Protein AF-A0A498GNU6-F1 (afdb_monomer)

Mean predicted aligned error: 4.99 Å

Secondary structure (DSSP, 8-state):
-HHHHHHHHHHHHHHHHHHHS--SSP-HHHHHHHHHHHHHHHHHHHHHHHHHHHHH------HHHHHHHHHHHHHHHHHT-----TT--HHHHHHHHHHHHHHHHHHHHHHHHH-

Radius of gyration: 15.02 Å; Cα contacts (8 Å, |Δi|>4): 106; chains: 1; bounding box: 44×22×39 Å

pLDDT: mean 88.16, std 10.38, range [55.53, 97.5]

Structure (mmCIF, N/CA/C/O backbone):
data_AF-A0A498GNU6-F1
#
_entry.id   AF-A0A498GNU6-F1
#
loop_
_atom_site.group_PDB
_atom_site.id
_atom_site.type_symbol
_atom_site.label_atom_id
_atom_site.label_alt_id
_atom_site.label_comp_id
_atom_site.label_asym_id
_atom_site.label_entity_id
_atom_site.label_s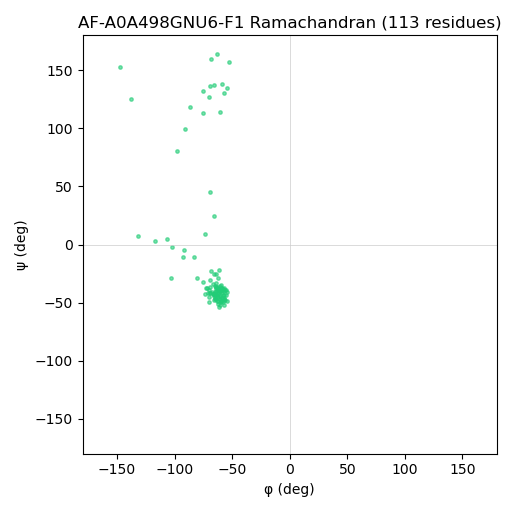eq_id
_atom_site.pdbx_PDB_ins_code
_atom_site.Cartn_x
_atom_site.Cartn_y
_atom_site.Cartn_z
_atom_site.occupancy
_atom_site.B_iso_or_equiv
_atom_site.auth_seq_id
_atom_site.auth_comp_id
_atom_site.auth_asym_id
_atom_site.auth_atom_id
_atom_site.pdbx_PDB_model_num
ATOM 1 N N . MET A 1 1 ? -9.316 13.330 18.765 1.00 61.66 1 MET A N 1
ATOM 2 C CA . MET A 1 1 ? -9.025 11.901 19.030 1.00 61.66 1 MET A CA 1
ATOM 3 C C . MET A 1 1 ? -8.658 11.187 17.736 1.00 61.66 1 MET A C 1
ATOM 5 O O . MET A 1 1 ? -7.681 10.451 17.729 1.00 61.66 1 MET A O 1
ATOM 9 N N . ASP A 1 2 ? -9.378 11.457 16.645 1.00 72.38 2 ASP A N 1
ATOM 10 C CA . ASP A 1 2 ? -9.154 10.793 15.354 1.00 72.38 2 ASP A CA 1
ATOM 11 C C . ASP A 1 2 ? -7.910 11.295 14.603 1.00 72.38 2 ASP A C 1
ATOM 13 O O . ASP A 1 2 ? -7.210 10.490 14.003 1.00 72.38 2 ASP A O 1
ATOM 17 N N . GLU A 1 3 ? -7.540 12.572 14.745 1.00 79.62 3 GLU A N 1
ATOM 18 C CA . GLU A 1 3 ? -6.305 13.119 14.152 1.00 79.62 3 GLU A CA 1
ATOM 19 C C . GLU A 1 3 ? -5.032 12.441 14.700 1.00 79.62 3 GLU A C 1
ATOM 21 O O . GLU A 1 3 ? -4.122 12.105 13.946 1.00 79.62 3 GLU A O 1
ATOM 26 N N . GLN A 1 4 ? -4.971 12.177 16.013 1.00 85.12 4 GLN A N 1
ATOM 27 C CA . GLN A 1 4 ? -3.832 11.469 16.611 1.00 85.12 4 GLN A CA 1
ATOM 28 C C . GLN A 1 4 ? -3.780 10.011 16.141 1.00 85.12 4 GLN A C 1
ATOM 30 O O . GLN A 1 4 ? -2.713 9.525 15.781 1.00 85.12 4 GLN A O 1
ATOM 35 N N . LYS A 1 5 ? -4.936 9.337 16.059 1.00 85.44 5 LYS A N 1
ATOM 36 C CA . LYS A 1 5 ? -5.031 7.975 15.514 1.00 85.44 5 LYS A CA 1
ATOM 37 C C . LYS A 1 5 ? -4.604 7.912 14.046 1.00 85.44 5 LYS A C 1
ATOM 39 O O . LYS A 1 5 ? -3.949 6.950 13.660 1.00 85.44 5 LYS A O 1
ATOM 44 N N . ALA A 1 6 ? -4.945 8.920 13.242 1.00 87.69 6 ALA A N 1
ATOM 45 C CA . ALA A 1 6 ? -4.508 9.017 11.851 1.00 87.69 6 ALA A CA 1
ATOM 46 C C . ALA A 1 6 ? -2.987 9.187 11.759 1.00 87.69 6 ALA A C 1
ATOM 48 O O . ALA A 1 6 ? -2.340 8.437 11.034 1.00 87.69 6 ALA A O 1
ATOM 49 N N . LYS A 1 7 ? -2.395 10.080 12.562 1.00 90.94 7 LYS A N 1
ATOM 50 C CA . LYS A 1 7 ? -0.930 10.240 12.641 1.00 90.94 7 LYS A CA 1
ATOM 51 C C . LYS A 1 7 ? -0.226 8.950 13.063 1.00 90.94 7 LYS A C 1
ATOM 53 O O . LYS A 1 7 ? 0.790 8.586 12.472 1.00 90.94 7 LYS A O 1
ATOM 58 N N . ASP A 1 8 ? -0.778 8.234 14.039 1.00 90.94 8 ASP A N 1
ATOM 59 C CA . ASP A 1 8 ? -0.220 6.959 14.494 1.00 90.94 8 ASP A CA 1
ATOM 60 C C . ASP A 1 8 ? -0.314 5.888 13.391 1.00 90.94 8 ASP A C 1
ATOM 62 O O . ASP A 1 8 ? 0.668 5.190 13.129 1.00 90.94 8 ASP A O 1
ATOM 66 N N . ALA A 1 9 ? -1.450 5.809 12.689 1.00 91.62 9 ALA A N 1
ATOM 67 C CA . ALA A 1 9 ? -1.659 4.916 11.548 1.00 91.62 9 ALA A CA 1
ATOM 68 C C . ALA A 1 9 ? -0.656 5.187 10.415 1.00 91.62 9 ALA A C 1
ATOM 70 O O . ALA A 1 9 ? 0.009 4.261 9.947 1.00 91.62 9 ALA A O 1
ATOM 71 N N . ILE A 1 10 ? -0.491 6.459 10.029 1.00 93.56 10 ILE A N 1
ATOM 72 C CA . ILE A 1 10 ? 0.495 6.911 9.034 1.00 93.56 10 ILE A CA 1
ATOM 73 C C . ILE A 1 10 ? 1.900 6.499 9.465 1.00 93.56 10 ILE A C 1
ATOM 75 O O . ILE A 1 10 ? 2.646 5.913 8.680 1.00 93.56 10 ILE A O 1
ATOM 79 N N . GLY A 1 11 ? 2.255 6.752 10.727 1.00 94.06 11 GLY A N 1
ATOM 80 C CA . GLY A 1 11 ? 3.566 6.417 11.269 1.00 94.06 11 GLY A CA 1
ATOM 81 C C . GLY A 1 11 ? 3.850 4.914 11.264 1.00 94.06 11 GLY A C 1
ATOM 82 O O . GLY A 1 11 ? 4.975 4.499 10.974 1.00 94.06 11 GLY A O 1
ATOM 83 N N . MET A 1 12 ? 2.852 4.083 11.573 1.00 93.31 12 MET A N 1
ATOM 84 C CA . MET A 1 12 ? 2.980 2.625 11.539 1.00 93.31 12 MET A CA 1
ATOM 85 C C . MET A 1 12 ? 3.103 2.099 10.108 1.00 93.31 12 MET A C 1
ATOM 87 O O . MET A 1 12 ? 4.032 1.340 9.823 1.00 93.31 12 MET A O 1
ATOM 91 N N . PHE A 1 13 ? 2.216 2.529 9.207 1.00 94.69 13 PHE A N 1
ATOM 92 C CA . PHE A 1 13 ? 2.220 2.073 7.820 1.00 94.69 13 PHE A CA 1
ATOM 93 C C . PHE A 1 13 ? 3.474 2.538 7.071 1.00 94.69 13 PHE A C 1
ATOM 95 O O . PHE A 1 13 ? 4.140 1.729 6.430 1.00 94.69 13 PHE A O 1
ATOM 102 N N . SER A 1 14 ? 3.901 3.790 7.259 1.00 94.69 14 SER A N 1
ATOM 103 C CA . SER A 1 14 ? 5.156 4.305 6.693 1.00 94.69 14 SER A CA 1
ATOM 104 C C . SER A 1 14 ? 6.364 3.473 7.118 1.00 94.69 14 SER A C 1
ATOM 106 O O . SER A 1 14 ? 7.175 3.066 6.289 1.00 94.69 14 SER A O 1
ATOM 108 N N . LYS A 1 15 ? 6.469 3.135 8.411 1.00 95.69 15 LYS A N 1
ATOM 109 C CA . LYS A 1 15 ? 7.545 2.258 8.903 1.00 95.69 15 LYS A CA 1
ATOM 110 C C . LYS A 1 15 ? 7.480 0.861 8.286 1.00 95.69 15 LYS A C 1
ATOM 112 O O . LYS A 1 15 ? 8.531 0.260 8.057 1.00 95.69 15 LYS A O 1
ATOM 117 N N . LEU A 1 16 ? 6.279 0.331 8.052 1.00 95.50 16 LEU A N 1
ATOM 118 C CA . LEU A 1 16 ? 6.089 -0.963 7.401 1.00 95.50 16 LEU A CA 1
ATOM 119 C C . LEU A 1 16 ? 6.575 -0.925 5.946 1.00 95.50 16 LEU A C 1
ATOM 121 O O . LEU A 1 16 ? 7.310 -1.826 5.539 1.00 95.50 16 LEU A O 1
ATOM 125 N N . ILE A 1 17 ? 6.242 0.132 5.202 1.00 96.12 17 ILE A N 1
ATOM 126 C CA . ILE A 1 17 ? 6.700 0.353 3.827 1.00 96.12 17 ILE A CA 1
ATOM 127 C C . ILE A 1 17 ? 8.230 0.454 3.761 1.00 96.12 17 ILE A C 1
ATOM 129 O O . ILE A 1 17 ? 8.862 -0.309 3.031 1.00 96.12 17 ILE A O 1
ATOM 133 N N . GLU A 1 18 ? 8.853 1.308 4.580 1.00 95.50 18 GLU A N 1
ATOM 134 C CA . GLU A 1 18 ? 10.314 1.499 4.586 1.00 95.50 18 GLU A CA 1
ATOM 135 C C . GLU A 1 18 ? 11.096 0.210 4.880 1.00 95.50 18 GLU A C 1
ATOM 137 O O . GLU A 1 18 ? 12.153 -0.053 4.301 1.00 95.50 18 GLU A O 1
ATOM 142 N N . ARG A 1 19 ? 10.573 -0.636 5.775 1.00 95.44 19 ARG A N 1
ATOM 143 C CA . ARG A 1 19 ? 11.176 -1.943 6.086 1.00 95.44 19 ARG A CA 1
ATOM 144 C C . ARG A 1 19 ? 11.075 -2.936 4.931 1.00 95.44 19 ARG A C 1
ATOM 146 O O . ARG A 1 19 ? 11.873 -3.867 4.881 1.00 95.44 19 ARG A O 1
ATOM 153 N N . ASN A 1 20 ? 10.116 -2.735 4.033 1.00 96.06 20 ASN A N 1
ATOM 154 C CA . ASN A 1 20 ? 9.821 -3.621 2.916 1.00 96.06 20 ASN A CA 1
ATOM 155 C C . ASN A 1 20 ? 10.354 -3.126 1.568 1.00 96.06 20 ASN A C 1
ATOM 157 O O . ASN A 1 20 ? 10.209 -3.849 0.577 1.00 96.06 20 ASN A O 1
ATOM 161 N N . LYS A 1 21 ? 10.991 -1.951 1.514 1.00 93.75 21 LYS A N 1
ATOM 162 C CA . LYS A 1 21 ? 11.740 -1.517 0.332 1.00 93.75 21 LYS A CA 1
ATOM 163 C C . LYS A 1 21 ? 12.844 -2.518 0.006 1.00 93.75 21 LYS A C 1
ATOM 165 O O . LYS A 1 21 ? 13.540 -3.021 0.890 1.00 93.75 21 LYS A O 1
ATOM 170 N N . ASP A 1 22 ? 12.999 -2.799 -1.278 1.00 88.94 22 ASP A N 1
ATOM 171 C CA . ASP A 1 22 ? 14.049 -3.656 -1.792 1.00 88.94 22 ASP A CA 1
ATOM 172 C C . ASP A 1 22 ? 15.410 -2.950 -1.659 1.00 88.94 22 ASP A C 1
ATOM 174 O O . ASP A 1 22 ? 15.588 -1.797 -2.073 1.00 88.94 22 ASP A O 1
ATOM 178 N N . ARG A 1 23 ? 16.352 -3.652 -1.019 1.00 90.62 23 ARG A N 1
ATOM 179 C CA . ARG A 1 23 ? 17.717 -3.200 -0.705 1.00 90.62 23 ARG A CA 1
ATOM 180 C C . ARG A 1 23 ? 18.773 -3.863 -1.589 1.00 90.62 23 ARG A C 1
ATOM 182 O O . ARG A 1 23 ? 19.965 -3.676 -1.348 1.00 90.62 23 ARG A O 1
ATOM 189 N N . GLN A 1 24 ? 18.352 -4.661 -2.568 1.00 89.25 24 GLN A N 1
ATOM 190 C CA . GLN A 1 24 ? 19.241 -5.232 -3.570 1.00 89.25 24 GLN A CA 1
ATOM 191 C C . GLN A 1 24 ? 19.898 -4.131 -4.427 1.00 89.25 24 GLN A C 1
ATOM 193 O O . GLN A 1 24 ? 19.447 -2.977 -4.420 1.00 89.25 24 GLN A O 1
ATOM 198 N N . PRO A 1 25 ? 20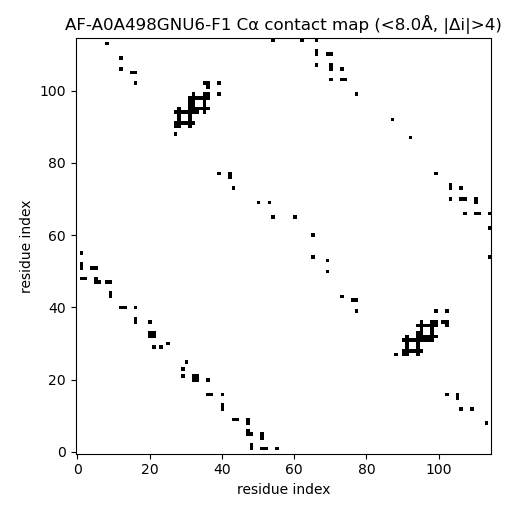.979 -4.467 -5.159 1.00 92.44 25 PRO A N 1
ATOM 199 C CA . PRO A 1 25 ? 21.622 -3.542 -6.085 1.00 92.44 25 PRO A CA 1
ATOM 200 C C . PRO A 1 25 ? 20.646 -2.917 -7.087 1.00 92.44 25 PRO A C 1
ATOM 202 O O . PRO A 1 25 ? 19.585 -3.465 -7.386 1.00 92.44 25 PRO A O 1
ATOM 205 N N . TYR A 1 26 ? 21.028 -1.755 -7.619 1.00 90.88 26 TYR A N 1
ATOM 206 C CA . TYR A 1 26 ? 20.185 -0.992 -8.533 1.00 90.88 26 TYR A CA 1
ATOM 207 C C . TYR A 1 26 ? 19.779 -1.812 -9.767 1.00 90.88 26 TYR A C 1
ATOM 209 O O . TYR A 1 26 ? 20.618 -2.376 -10.469 1.00 90.88 26 TYR A O 1
ATOM 217 N N . SER A 1 27 ? 18.480 -1.800 -10.050 1.00 93.25 27 SER A N 1
ATOM 218 C CA . SER A 1 27 ? 17.899 -2.105 -11.353 1.00 93.25 27 SER A CA 1
ATOM 219 C C . SER A 1 27 ? 16.638 -1.264 -11.517 1.00 93.25 27 SER A C 1
ATOM 221 O O . SER A 1 27 ? 15.987 -0.938 -10.522 1.00 93.25 27 SER A O 1
ATOM 223 N N . ASP A 1 28 ? 16.271 -0.951 -12.756 1.00 92.94 28 ASP A N 1
ATOM 224 C CA . ASP A 1 28 ? 15.042 -0.203 -13.040 1.00 92.94 28 ASP A CA 1
ATOM 225 C C . ASP A 1 28 ? 13.806 -0.901 -12.456 1.00 92.94 28 ASP A C 1
ATOM 227 O O . ASP A 1 28 ? 12.936 -0.256 -11.890 1.00 92.94 28 ASP A O 1
ATOM 231 N N . TYR A 1 29 ? 13.756 -2.234 -12.518 1.00 94.38 29 TYR A N 1
ATOM 232 C CA . TYR A 1 29 ? 12.663 -3.015 -11.940 1.00 94.38 29 TYR A CA 1
ATOM 233 C C . TYR A 1 29 ? 12.570 -2.866 -10.419 1.00 94.38 29 TYR A C 1
ATOM 235 O O . TYR A 1 29 ? 11.507 -2.562 -9.880 1.00 94.38 29 TYR A O 1
ATOM 243 N N . LYS A 1 30 ? 13.696 -3.012 -9.714 1.00 95.06 30 LYS A N 1
ATOM 244 C CA . LYS A 1 30 ? 13.758 -2.806 -8.261 1.00 95.06 30 LYS A CA 1
ATOM 245 C C . LYS A 1 30 ? 13.386 -1.371 -7.878 1.00 95.06 30 LYS A C 1
ATOM 247 O O . LYS A 1 30 ? 12.720 -1.148 -6.867 1.00 95.06 30 LYS A O 1
ATOM 252 N N . GLU A 1 31 ? 13.813 -0.391 -8.669 1.00 95.44 31 GLU A N 1
ATOM 253 C CA . GLU A 1 31 ? 13.474 1.005 -8.411 1.00 95.44 31 GLU A CA 1
ATOM 254 C C . GLU A 1 31 ? 11.990 1.277 -8.649 1.00 95.44 31 GLU A C 1
ATOM 256 O O . GLU A 1 31 ? 11.361 1.969 -7.851 1.00 95.44 31 GLU A O 1
ATOM 261 N N . GLY A 1 32 ? 11.406 0.633 -9.660 1.00 95.50 32 GLY A N 1
ATOM 262 C CA . GLY A 1 32 ? 9.967 0.570 -9.862 1.00 95.50 32 GLY A CA 1
ATOM 263 C C . GLY A 1 32 ? 9.230 0.040 -8.634 1.00 95.50 32 GLY A C 1
ATOM 264 O O . GLY A 1 32 ? 8.306 0.696 -8.162 1.00 95.50 32 GLY A O 1
ATOM 265 N N . ILE A 1 33 ? 9.678 -1.082 -8.054 1.00 96.75 33 ILE A N 1
ATOM 266 C CA . ILE A 1 33 ? 9.070 -1.659 -6.837 1.00 96.75 33 ILE A CA 1
ATOM 267 C C . ILE A 1 33 ? 9.068 -0.648 -5.698 1.00 96.75 33 ILE A C 1
ATOM 269 O O . ILE A 1 33 ? 8.027 -0.394 -5.091 1.00 96.75 33 ILE A O 1
ATOM 273 N N . ASN A 1 34 ? 10.226 -0.056 -5.406 1.00 97.00 34 ASN A N 1
ATOM 274 C CA . ASN A 1 34 ? 10.333 0.918 -4.323 1.00 97.00 34 ASN A CA 1
ATOM 275 C C . ASN A 1 34 ? 9.501 2.173 -4.590 1.00 97.00 34 ASN A C 1
ATOM 277 O O . ASN A 1 34 ? 8.957 2.745 -3.650 1.00 97.00 34 ASN A O 1
ATOM 281 N N . HIS A 1 35 ? 9.370 2.576 -5.851 1.00 95.62 35 HIS A N 1
ATOM 282 C CA . HIS A 1 35 ? 8.533 3.700 -6.237 1.00 95.62 35 HIS A CA 1
ATOM 283 C C . HIS A 1 35 ? 7.039 3.388 -6.073 1.00 95.62 35 HIS A C 1
ATOM 285 O O . HIS A 1 35 ? 6.315 4.214 -5.531 1.00 95.62 35 HIS A O 1
ATOM 291 N N . GLY A 1 36 ? 6.580 2.190 -6.450 1.00 96.25 36 GLY A N 1
ATOM 292 C CA . GLY A 1 36 ? 5.201 1.751 -6.205 1.00 96.25 36 GLY A CA 1
ATOM 293 C C . GLY A 1 36 ? 4.863 1.665 -4.711 1.00 96.25 36 GLY A C 1
ATOM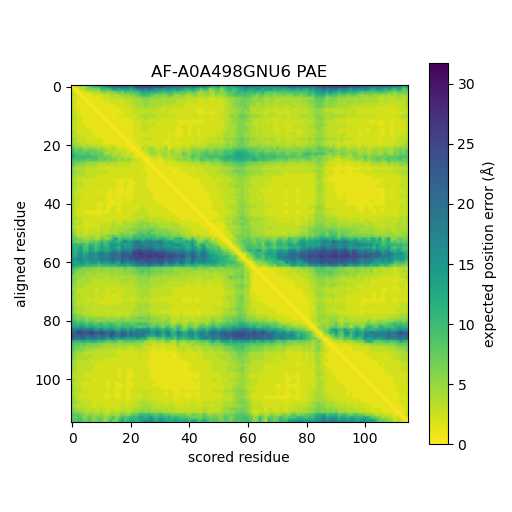 294 O O . GLY A 1 36 ? 3.776 2.061 -4.293 1.00 96.25 36 GLY A O 1
ATOM 295 N N . LEU A 1 37 ? 5.818 1.218 -3.887 1.00 97.50 37 LEU A N 1
ATOM 296 C CA . LEU A 1 37 ? 5.698 1.250 -2.426 1.00 97.50 37 LEU A CA 1
ATOM 297 C C . LEU A 1 37 ? 5.564 2.686 -1.886 1.00 97.50 37 LEU A C 1
ATOM 299 O O . LEU A 1 37 ? 4.740 2.929 -1.007 1.00 97.50 37 LEU A O 1
ATOM 303 N N . GLU A 1 38 ? 6.351 3.628 -2.412 1.00 96.62 38 GLU A N 1
ATOM 304 C CA . GLU A 1 38 ? 6.300 5.038 -2.001 1.00 96.62 38 GLU A CA 1
ATOM 305 C C . GLU A 1 38 ? 4.966 5.688 -2.370 1.00 96.62 38 GLU A C 1
ATOM 307 O O . GLU A 1 38 ? 4.309 6.266 -1.512 1.00 96.62 38 GLU A O 1
ATOM 312 N N . ILE A 1 39 ? 4.512 5.500 -3.612 1.00 95.50 39 ILE A N 1
ATOM 313 C CA . ILE A 1 39 ? 3.216 6.007 -4.079 1.00 95.50 39 ILE A CA 1
ATOM 314 C C . ILE A 1 39 ? 2.087 5.498 -3.177 1.00 95.50 39 ILE A C 1
ATOM 316 O O . ILE A 1 39 ? 1.213 6.261 -2.779 1.00 95.50 39 ILE A O 1
ATOM 320 N N . ALA A 1 40 ? 2.113 4.216 -2.811 1.00 96.31 40 ALA A N 1
ATOM 321 C CA . ALA A 1 40 ? 1.094 3.646 -1.942 1.00 96.31 40 ALA A CA 1
ATOM 322 C C . ALA A 1 40 ? 1.129 4.211 -0.512 1.00 96.31 40 ALA A C 1
ATOM 324 O O . ALA A 1 40 ? 0.080 4.355 0.120 1.00 96.31 40 ALA A O 1
ATOM 325 N N . LYS A 1 41 ? 2.325 4.532 -0.000 1.00 96.50 41 LYS A N 1
ATOM 326 C CA . LYS A 1 41 ? 2.510 5.210 1.288 1.00 96.50 41 LYS A CA 1
ATOM 327 C C . LYS A 1 41 ? 1.869 6.594 1.261 1.00 96.50 41 LYS A C 1
ATOM 329 O O . LYS A 1 41 ? 1.065 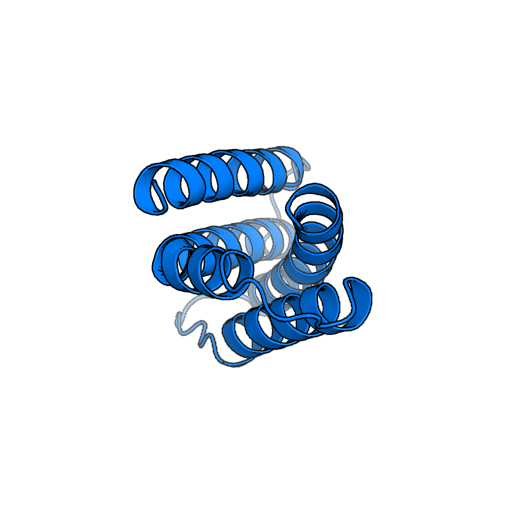6.897 2.139 1.00 96.50 41 LYS A O 1
ATOM 334 N N . ASP A 1 42 ? 2.189 7.383 0.240 1.00 94.69 42 ASP A N 1
ATOM 335 C CA . ASP A 1 42 ? 1.699 8.753 0.085 1.00 94.69 42 ASP A CA 1
ATOM 336 C C . ASP A 1 42 ? 0.174 8.762 -0.101 1.00 94.69 42 ASP A C 1
ATOM 338 O O . ASP A 1 42 ? -0.545 9.489 0.583 1.00 94.69 42 ASP A O 1
ATOM 342 N N . ALA A 1 43 ? -0.351 7.857 -0.930 1.00 94.25 43 ALA A N 1
ATOM 343 C CA . ALA A 1 43 ? -1.785 7.738 -1.165 1.00 94.25 43 ALA A CA 1
ATOM 344 C C . ALA A 1 43 ? -2.555 7.324 0.110 1.00 94.25 43 ALA A C 1
ATOM 346 O O . ALA A 1 43 ? -3.667 7.809 0.355 1.00 94.25 43 ALA A O 1
ATOM 347 N N . PHE A 1 44 ? -1.972 6.459 0.954 1.00 94.19 44 PHE A N 1
ATOM 348 C CA . PHE A 1 44 ? -2.528 6.165 2.277 1.00 94.19 44 PHE A CA 1
ATOM 349 C C . PHE A 1 44 ? -2.491 7.392 3.188 1.00 94.19 44 PHE A C 1
ATOM 351 O O . PHE A 1 44 ? -3.498 7.690 3.824 1.00 94.19 44 PHE A O 1
ATOM 358 N N . GLU A 1 45 ? -1.363 8.100 3.251 1.00 94.19 45 GLU A N 1
ATOM 359 C CA . GLU A 1 45 ? -1.186 9.285 4.094 1.00 94.19 45 GLU A CA 1
ATOM 360 C C . GLU A 1 45 ? -2.228 10.366 3.786 1.00 94.19 45 GLU A C 1
ATOM 362 O O . GLU A 1 45 ? -2.919 10.830 4.695 1.00 94.19 45 GLU A O 1
ATOM 367 N N . GLU A 1 46 ? -2.449 10.661 2.503 1.00 92.25 46 GLU A N 1
ATOM 368 C CA . GLU A 1 46 ? -3.465 11.613 2.034 1.00 92.25 46 GLU A CA 1
ATOM 369 C C . GLU A 1 46 ? -4.906 11.212 2.400 1.00 92.25 46 GLU A C 1
ATOM 371 O O . GLU A 1 46 ? -5.807 12.054 2.445 1.00 92.25 46 GLU A O 1
ATOM 376 N N . ASN A 1 47 ? -5.154 9.925 2.664 1.00 90.81 47 ASN A N 1
ATOM 377 C CA . ASN A 1 47 ? -6.488 9.385 2.936 1.00 90.81 47 ASN A CA 1
ATOM 378 C C . ASN A 1 47 ? -6.642 8.797 4.346 1.00 90.81 47 ASN A C 1
ATOM 380 O O . ASN A 1 47 ? -7.724 8.302 4.678 1.00 90.81 47 ASN A O 1
ATOM 384 N N . ALA A 1 48 ? -5.613 8.872 5.194 1.00 90.12 48 ALA A N 1
ATOM 385 C CA . ALA A 1 48 ? -5.540 8.161 6.470 1.00 90.12 48 ALA A CA 1
ATOM 386 C C . ALA A 1 48 ? -6.704 8.508 7.403 1.00 90.12 48 ALA A C 1
ATOM 388 O O . ALA A 1 48 ? -7.275 7.627 8.047 1.00 90.12 48 ALA A O 1
ATOM 389 N N . GLU A 1 49 ? -7.124 9.774 7.423 1.00 87.00 49 GLU A N 1
ATOM 390 C CA . GLU A 1 49 ? -8.283 10.206 8.203 1.00 87.00 49 GLU A CA 1
ATOM 391 C C . GLU A 1 49 ? -9.552 9.440 7.812 1.00 87.00 49 GLU A C 1
ATOM 393 O O . GLU A 1 49 ? -10.272 8.960 8.683 1.00 87.00 49 GLU A O 1
ATOM 398 N N . LYS A 1 50 ? -9.803 9.229 6.513 1.00 85.19 50 LYS A N 1
ATOM 399 C CA . LYS A 1 50 ? -10.978 8.486 6.025 1.00 85.19 50 LYS A CA 1
ATOM 400 C C . LYS A 1 50 ? -10.948 7.025 6.476 1.00 85.19 50 LYS A C 1
ATOM 402 O O . LYS A 1 50 ? -12.000 6.470 6.806 1.00 85.19 50 LYS A O 1
ATOM 407 N N . PHE A 1 51 ? -9.763 6.410 6.521 1.00 83.62 51 PHE A N 1
ATOM 408 C CA . PHE A 1 51 ? -9.580 5.052 7.041 1.00 83.62 51 PHE A CA 1
ATOM 409 C C . PHE A 1 51 ? -9.855 4.989 8.550 1.00 83.62 51 PHE A C 1
ATOM 411 O O . PHE A 1 51 ? -10.570 4.096 9.003 1.00 83.62 51 PHE A O 1
ATOM 418 N N . VAL A 1 52 ? -9.372 5.967 9.323 1.00 82.31 52 VAL A N 1
ATOM 419 C CA . VAL A 1 52 ? -9.603 6.038 10.776 1.00 82.31 52 VAL A CA 1
ATOM 420 C C . VAL A 1 52 ? -11.058 6.347 11.124 1.00 82.31 52 VAL A C 1
ATOM 422 O O . VAL A 1 52 ? -11.606 5.698 12.011 1.00 82.31 52 VAL A O 1
ATOM 425 N N . TYR A 1 53 ? -11.717 7.266 10.414 1.00 74.19 53 TYR A N 1
ATOM 426 C CA . TYR A 1 53 ? -13.142 7.561 10.611 1.00 74.19 53 TYR A CA 1
ATOM 427 C C . TYR A 1 53 ? -14.029 6.363 10.277 1.00 74.19 53 TYR A C 1
ATOM 429 O O . TYR A 1 53 ? -14.961 6.043 11.010 1.00 74.19 53 TYR A O 1
ATOM 437 N N . SER A 1 54 ? -13.698 5.643 9.205 1.00 70.06 54 SER A N 1
ATOM 438 C CA . SER A 1 54 ? -14.380 4.385 8.881 1.00 70.06 54 SER A CA 1
ATOM 439 C C . SER A 1 54 ? -14.144 3.326 9.963 1.00 70.06 54 SER A C 1
ATOM 441 O O . SER A 1 54 ? -14.988 2.458 10.171 1.00 70.06 54 SER A O 1
ATOM 443 N N . ASN A 1 55 ? -13.032 3.425 10.704 1.00 66.62 55 ASN A N 1
ATOM 444 C CA . ASN A 1 55 ? -12.761 2.578 11.856 1.00 66.62 55 ASN A CA 1
ATOM 445 C C . ASN A 1 55 ? -13.474 3.022 13.152 1.00 66.62 55 ASN A C 1
ATOM 447 O O . ASN A 1 55 ? -13.794 2.176 13.980 1.00 66.62 55 ASN A O 1
ATOM 451 N N . SER A 1 56 ? -13.763 4.309 13.355 1.00 63.19 56 SER A N 1
ATOM 452 C CA . SER A 1 56 ? -14.356 4.804 14.610 1.00 63.19 56 SER A CA 1
A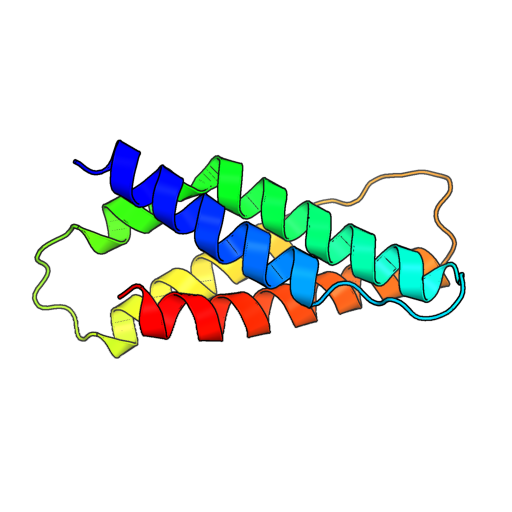TOM 453 C C . SER A 1 56 ? -15.881 4.671 14.699 1.00 63.19 56 SER A C 1
ATOM 455 O O . SER A 1 56 ? -16.441 4.834 15.783 1.00 63.19 56 SER A O 1
ATOM 457 N N . SER A 1 57 ? -16.558 4.333 13.598 1.00 60.78 57 SER A N 1
ATOM 458 C CA . SER A 1 57 ? -17.977 3.971 13.620 1.00 60.78 57 SER A CA 1
ATOM 459 C C . SER A 1 57 ? -18.192 2.739 14.510 1.00 60.78 57 SER A C 1
ATOM 461 O O . SER A 1 57 ? -17.734 1.644 14.178 1.00 60.78 57 SER A O 1
ATOM 463 N N . ASN A 1 58 ? -18.913 2.918 15.626 1.00 55.53 58 ASN A N 1
ATOM 464 C CA . ASN A 1 58 ? -19.482 1.863 16.483 1.00 55.53 58 ASN A CA 1
ATOM 465 C C . ASN A 1 58 ? -20.626 1.123 15.752 1.00 55.53 58 ASN A C 1
ATOM 467 O O . ASN A 1 58 ? -21.711 0.915 16.298 1.00 55.53 58 ASN A O 1
ATOM 471 N N . SER A 1 59 ? -20.427 0.770 14.481 1.00 57.00 59 SER A N 1
ATOM 472 C CA . SER A 1 59 ? -21.318 -0.157 13.802 1.00 57.00 59 SER A CA 1
ATOM 473 C C . SER A 1 59 ? -21.112 -1.537 14.430 1.00 57.00 59 SER A C 1
ATOM 475 O O . SER A 1 59 ? -19.980 -1.970 14.633 1.00 57.00 59 SER A O 1
ATOM 477 N N . ASN A 1 60 ? -22.201 -2.262 14.700 1.00 59.78 60 ASN A N 1
ATOM 478 C CA . ASN A 1 60 ? -22.172 -3.702 15.009 1.00 59.78 60 ASN A CA 1
ATO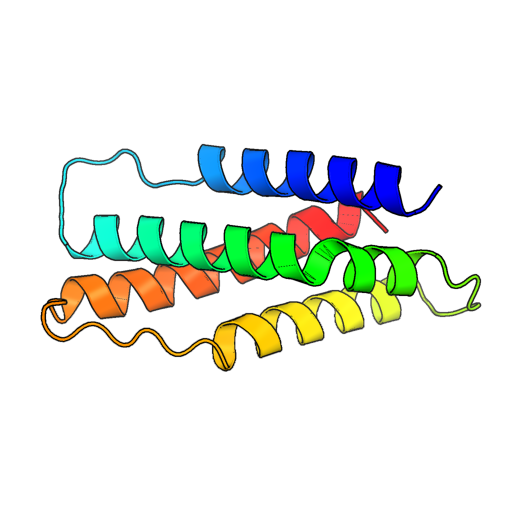M 479 C C . ASN A 1 60 ? -21.716 -4.540 13.790 1.00 59.78 60 ASN A C 1
ATOM 481 O O . ASN A 1 60 ? -22.118 -5.692 13.642 1.00 59.78 60 ASN A O 1
ATOM 485 N N . GLU A 1 61 ? -20.967 -3.941 12.861 1.00 67.62 61 GLU A N 1
ATOM 486 C CA . GLU A 1 61 ? -20.425 -4.633 11.707 1.00 67.62 61 GLU A CA 1
ATOM 487 C C . GLU A 1 61 ? -19.402 -5.656 12.172 1.00 67.62 61 GLU A C 1
ATOM 489 O O . GLU A 1 61 ? -18.565 -5.401 13.042 1.00 67.62 61 GLU A O 1
ATOM 494 N N . ASP A 1 62 ? -19.491 -6.826 11.555 1.00 81.50 62 ASP A N 1
ATOM 495 C CA . ASP A 1 62 ? -18.519 -7.884 11.718 1.00 81.50 62 ASP A CA 1
ATOM 496 C C . ASP A 1 62 ? -17.106 -7.362 11.396 1.00 81.50 62 ASP A C 1
ATOM 498 O O . ASP A 1 62 ? -16.886 -6.648 10.408 1.00 81.50 62 ASP A O 1
ATOM 502 N N . ARG A 1 63 ? -16.141 -7.696 12.259 1.00 82.38 63 ARG A N 1
ATOM 503 C CA . ARG A 1 63 ? -14.756 -7.218 12.153 1.00 82.38 63 ARG A CA 1
ATOM 504 C C . ARG A 1 63 ? -14.138 -7.578 10.801 1.00 82.38 63 ARG A C 1
ATOM 506 O O . ARG A 1 63 ? -13.414 -6.757 10.235 1.00 82.38 63 ARG A O 1
ATOM 513 N N . ASP A 1 64 ? -14.449 -8.756 10.266 1.00 84.69 64 ASP A N 1
ATOM 514 C CA . ASP A 1 64 ? -13.897 -9.218 8.995 1.00 84.69 64 ASP A CA 1
ATOM 515 C C . ASP A 1 64 ? -14.519 -8.457 7.820 1.00 84.69 64 ASP A C 1
ATOM 517 O O . ASP A 1 64 ? -13.807 -8.071 6.889 1.00 84.69 64 ASP A O 1
ATOM 521 N N . ALA A 1 65 ? -15.818 -8.144 7.886 1.00 85.50 65 ALA A N 1
ATOM 522 C CA . ALA A 1 65 ? -16.479 -7.294 6.892 1.00 85.50 65 ALA A CA 1
ATOM 523 C C . ALA A 1 65 ? -15.859 -5.886 6.837 1.00 85.50 65 ALA A C 1
ATOM 525 O O . ALA A 1 65 ? -15.651 -5.324 5.757 1.00 85.50 65 ALA A O 1
ATOM 526 N N . LYS A 1 66 ? -15.502 -5.336 8.001 1.00 85.50 66 LYS A N 1
ATOM 527 C CA . LYS A 1 66 ? -14.857 -4.026 8.118 1.00 85.50 66 LYS A CA 1
ATOM 528 C C . LYS A 1 66 ? -13.423 -4.027 7.592 1.00 85.50 66 LYS A C 1
ATOM 530 O O . LYS A 1 66 ? -13.058 -3.138 6.825 1.00 85.50 66 LYS A O 1
ATOM 535 N N . ILE A 1 67 ? -12.631 -5.040 7.953 1.00 87.69 67 ILE A N 1
ATOM 536 C CA . ILE A 1 67 ? -11.279 -5.244 7.414 1.00 87.69 67 ILE A CA 1
ATOM 537 C C . ILE A 1 67 ? -11.32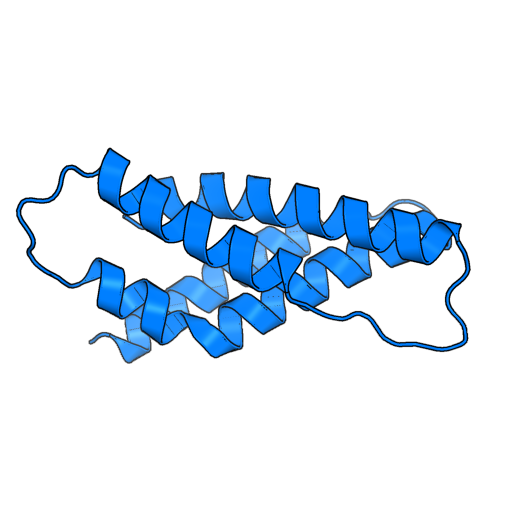9 -5.324 5.888 1.00 87.69 67 ILE A C 1
ATOM 539 O O . ILE A 1 67 ? -10.587 -4.603 5.222 1.00 87.69 67 ILE A O 1
ATOM 543 N N . LYS A 1 68 ? -12.248 -6.128 5.341 1.00 90.44 68 LYS A N 1
ATOM 544 C CA . LYS A 1 68 ? -12.415 -6.282 3.896 1.00 90.44 68 LYS A CA 1
ATOM 545 C C . LYS A 1 68 ? -12.776 -4.963 3.211 1.00 90.44 68 LYS A C 1
ATOM 547 O O . LYS A 1 68 ? -12.131 -4.585 2.246 1.00 90.44 68 LYS A O 1
ATOM 552 N N . SER A 1 69 ? -13.734 -4.212 3.754 1.00 90.44 69 SER A N 1
ATOM 553 C CA . SER A 1 69 ? -14.126 -2.903 3.209 1.00 90.44 69 SER A CA 1
ATOM 554 C C . SER A 1 69 ? -12.956 -1.909 3.146 1.00 90.44 69 SER A C 1
ATOM 556 O O . SER A 1 69 ? -12.810 -1.163 2.177 1.00 90.44 69 SER A O 1
ATOM 558 N N . LEU A 1 70 ? -12.085 -1.898 4.162 1.00 91.00 70 LEU A N 1
ATOM 559 C CA . LEU A 1 70 ? -10.898 -1.038 4.173 1.00 91.00 70 LEU A CA 1
ATOM 560 C C . LEU A 1 70 ? -9.837 -1.524 3.176 1.00 91.00 70 LEU A C 1
ATOM 562 O O . LEU A 1 70 ? -9.214 -0.689 2.524 1.00 91.00 70 LEU A O 1
ATOM 566 N N . GLN A 1 71 ? -9.656 -2.839 3.026 1.00 92.81 71 GLN A N 1
ATOM 567 C CA . GLN A 1 71 ? -8.783 -3.419 1.999 1.00 92.81 71 GLN A CA 1
ATOM 568 C C . GLN A 1 71 ? -9.262 -3.044 0.594 1.00 92.81 71 GLN A C 1
ATOM 570 O O . GLN A 1 71 ? -8.503 -2.417 -0.139 1.00 92.81 71 GLN A O 1
ATOM 575 N N . ASP A 1 72 ? -10.531 -3.306 0.269 1.00 94.06 72 ASP A N 1
ATOM 576 C CA . ASP A 1 72 ? -11.129 -3.016 -1.041 1.00 94.06 72 ASP A CA 1
ATOM 577 C C . ASP A 1 72 ? -10.974 -1.527 -1.412 1.00 94.06 72 ASP A C 1
ATOM 579 O O . ASP A 1 72 ? -10.668 -1.170 -2.550 1.00 94.06 72 ASP A O 1
ATOM 583 N N . ARG A 1 73 ? -11.131 -0.625 -0.431 1.00 93.38 73 ARG A N 1
ATOM 584 C CA . ARG A 1 73 ? -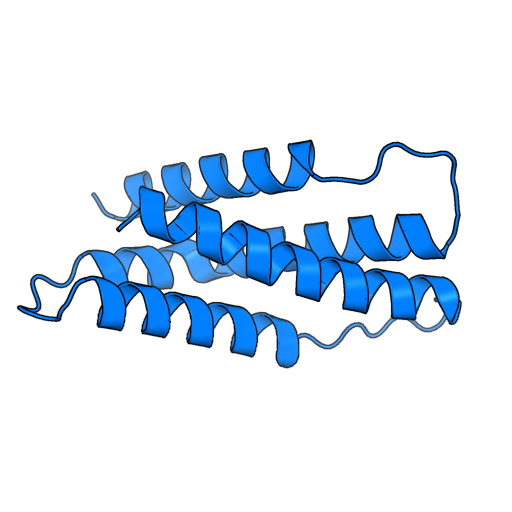10.919 0.819 -0.631 1.00 93.38 73 ARG A CA 1
ATOM 585 C C . ARG A 1 73 ? -9.474 1.172 -0.950 1.00 93.38 73 ARG A C 1
ATOM 587 O O . ARG A 1 73 ? -9.242 2.040 -1.787 1.00 93.38 73 ARG A O 1
ATOM 594 N N . PHE A 1 74 ? -8.519 0.558 -0.259 1.00 94.81 74 PHE A N 1
ATOM 595 C CA . PHE A 1 74 ? -7.103 0.800 -0.511 1.00 94.81 74 PHE A CA 1
ATOM 596 C C . PHE A 1 74 ? -6.666 0.218 -1.858 1.00 94.81 74 PHE A C 1
ATOM 598 O O . PHE A 1 74 ? -5.936 0.871 -2.595 1.00 94.81 74 PHE A O 1
ATOM 605 N N . GLU A 1 75 ? -7.166 -0.961 -2.225 1.00 94.88 75 GLU A N 1
ATOM 606 C CA . GLU A 1 75 ? -6.926 -1.553 -3.543 1.00 94.88 75 GLU A CA 1
ATOM 607 C C . GLU A 1 75 ? -7.442 -0.644 -4.659 1.00 94.88 75 GLU A C 1
ATOM 609 O O . GLU A 1 75 ? -6.679 -0.280 -5.550 1.00 94.88 75 GLU A O 1
ATOM 614 N N . MET A 1 76 ? -8.687 -0.171 -4.549 1.00 94.19 76 MET A N 1
ATOM 615 C CA . MET A 1 76 ? -9.274 0.758 -5.516 1.00 94.19 76 MET A CA 1
ATOM 616 C C . MET A 1 76 ? -8.483 2.071 -5.630 1.00 94.19 76 MET A C 1
ATOM 618 O O . MET A 1 76 ? -8.342 2.621 -6.723 1.00 94.19 76 MET A O 1
ATOM 622 N N . LEU A 1 77 ? -7.955 2.586 -4.517 1.00 93.81 77 LEU A N 1
ATOM 623 C CA . LEU A 1 77 ? -7.107 3.779 -4.504 1.00 93.81 77 LEU A CA 1
ATOM 624 C C . LEU A 1 77 ? -5.831 3.565 -5.338 1.00 93.81 77 LEU A C 1
ATOM 626 O O . LEU A 1 77 ? -5.476 4.418 -6.150 1.00 93.81 77 LEU A O 1
ATOM 630 N N . LEU A 1 78 ? -5.166 2.418 -5.183 1.00 93.69 78 LEU A N 1
ATOM 631 C CA . LEU A 1 78 ? -3.961 2.102 -5.954 1.00 93.69 78 LEU A CA 1
ATOM 632 C C . LEU A 1 78 ? -4.277 1.811 -7.423 1.00 93.69 78 LEU A C 1
ATOM 634 O O . LEU A 1 78 ? -3.590 2.323 -8.300 1.00 93.69 78 LEU A O 1
ATOM 638 N N . ASP A 1 79 ? -5.347 1.068 -7.704 1.00 90.69 79 ASP A N 1
ATOM 639 C CA . ASP A 1 79 ? -5.736 0.704 -9.074 1.00 90.69 79 ASP A CA 1
ATOM 640 C C . ASP A 1 79 ? -6.159 1.919 -9.913 1.00 90.69 79 ASP A C 1
ATOM 642 O O . ASP A 1 79 ? -6.055 1.910 -11.139 1.00 90.69 79 ASP A O 1
ATOM 646 N N . THR A 1 80 ? -6.624 2.987 -9.259 1.00 89.94 80 THR A N 1
ATOM 647 C CA . THR A 1 80 ? -6.963 4.260 -9.914 1.00 89.94 80 THR A CA 1
ATOM 648 C C . THR A 1 80 ? -5.801 5.253 -9.953 1.00 89.94 80 THR A C 1
ATOM 650 O O . THR A 1 80 ? -5.921 6.312 -10.573 1.00 89.94 80 THR A O 1
ATOM 653 N N . THR A 1 81 ? -4.664 4.925 -9.332 1.00 87.75 81 THR A N 1
ATOM 654 C CA . THR A 1 81 ? -3.483 5.787 -9.339 1.00 87.75 81 THR A CA 1
ATOM 655 C C . THR A 1 81 ? -2.791 5.720 -10.697 1.00 87.75 81 THR A C 1
ATOM 657 O O . THR A 1 81 ? -2.218 4.705 -11.089 1.00 87.75 81 THR A O 1
ATOM 660 N N . VAL A 1 82 ? -2.809 6.838 -11.418 1.00 80.25 82 VAL A N 1
ATOM 661 C CA . VAL A 1 82 ? -2.154 6.962 -12.722 1.00 80.25 82 VAL A CA 1
ATOM 662 C C . VAL A 1 82 ? -0.689 7.353 -12.534 1.00 80.25 82 VAL A C 1
ATOM 664 O O . VAL A 1 82 ? -0.381 8.432 -12.029 1.00 80.25 82 VAL A O 1
ATOM 667 N N . VAL A 1 83 ? 0.233 6.498 -12.984 1.00 78.38 83 VAL A N 1
ATOM 668 C CA . VAL A 1 83 ? 1.677 6.778 -12.945 1.00 78.38 83 VAL A CA 1
ATOM 669 C C . VAL A 1 83 ? 2.157 7.290 -14.302 1.00 78.38 83 VAL A C 1
ATOM 671 O O . VAL A 1 83 ? 2.731 6.565 -15.111 1.00 78.38 83 VAL A O 1
ATOM 674 N N . GLU A 1 84 ? 1.933 8.576 -14.561 1.00 62.12 84 GLU A N 1
ATOM 675 C CA . GLU A 1 84 ? 2.359 9.228 -15.802 1.00 62.12 84 GLU A CA 1
ATOM 676 C C . GLU A 1 84 ? 3.759 9.842 -15.669 1.00 62.12 84 GLU A C 1
ATOM 678 O O . GLU A 1 84 ? 3.928 10.952 -15.163 1.00 62.12 84 GLU A O 1
ATOM 683 N N . LYS A 1 85 ? 4.792 9.144 -16.167 1.00 70.94 85 LYS A N 1
ATOM 684 C CA . LYS A 1 85 ? 6.114 9.747 -16.415 1.00 70.94 85 LYS A CA 1
ATOM 685 C C . LYS A 1 85 ? 6.716 9.276 -17.745 1.00 70.94 85 LYS A C 1
ATOM 687 O O . LYS A 1 85 ? 6.942 8.082 -17.925 1.00 70.94 85 LYS A O 1
ATOM 692 N N . PRO A 1 86 ? 7.094 10.197 -18.653 1.00 60.00 86 PRO A N 1
ATOM 693 C CA . PRO A 1 86 ? 7.462 9.874 -20.037 1.00 60.00 86 PRO A CA 1
ATOM 694 C C . PRO A 1 86 ? 8.831 9.188 -20.213 1.00 60.00 86 PRO A C 1
ATOM 696 O O . PRO A 1 86 ? 9.320 9.081 -21.333 1.00 60.00 86 PRO A O 1
ATOM 699 N N . ARG A 1 87 ? 9.500 8.766 -19.132 1.00 75.25 87 ARG A N 1
ATOM 700 C CA . ARG A 1 87 ? 10.876 8.234 -19.176 1.00 75.25 87 ARG A CA 1
ATOM 701 C C . ARG A 1 87 ? 11.074 6.920 -18.424 1.00 75.25 87 ARG A C 1
ATOM 703 O O . ARG A 1 87 ? 12.215 6.492 -18.278 1.00 75.25 87 ARG A O 1
ATOM 710 N N . TYR A 1 88 ? 10.010 6.288 -17.932 1.00 87.75 88 TYR A N 1
ATOM 711 C CA . TYR A 1 88 ? 10.155 4.985 -17.293 1.00 87.75 88 TYR A CA 1
ATOM 712 C C . TYR A 1 88 ? 10.360 3.887 -18.325 1.00 87.75 88 TYR A C 1
ATOM 714 O O . TYR A 1 88 ? 9.654 3.801 -19.328 1.00 87.75 88 TYR A O 1
ATOM 722 N N . THR A 1 89 ? 11.368 3.055 -18.073 1.00 90.31 89 THR A N 1
ATOM 723 C CA . THR A 1 89 ? 11.559 1.828 -18.833 1.00 90.31 89 THR A CA 1
ATOM 724 C C . THR A 1 89 ? 10.426 0.862 -18.507 1.00 90.31 89 THR A C 1
ATOM 726 O O . THR A 1 89 ? 9.780 0.958 -17.462 1.00 90.31 89 THR A O 1
ATOM 729 N N . ARG A 1 90 ? 10.192 -0.109 -19.393 1.00 91.06 90 ARG A N 1
ATOM 730 C CA . ARG A 1 90 ? 9.197 -1.158 -19.151 1.00 91.06 90 ARG A CA 1
ATOM 731 C C . ARG A 1 90 ? 9.445 -1.888 -17.826 1.00 91.06 90 ARG A C 1
ATOM 733 O O . ARG A 1 90 ? 8.499 -2.112 -17.087 1.00 91.06 90 ARG A O 1
ATOM 740 N N . GLY A 1 91 ? 10.709 -2.181 -17.507 1.00 93.00 91 GLY A N 1
ATOM 741 C CA . GLY A 1 91 ? 11.076 -2.809 -16.237 1.00 93.00 91 GLY A CA 1
ATOM 742 C C . GLY A 1 91 ? 10.689 -1.952 -15.033 1.00 93.00 91 GLY A C 1
ATOM 743 O O . GLY A 1 91 ? 10.171 -2.481 -14.060 1.00 93.00 91 GLY A O 1
ATOM 744 N N . HIS A 1 92 ? 10.857 -0.630 -15.110 1.00 94.38 92 HIS A N 1
ATOM 745 C CA . HIS A 1 92 ? 10.421 0.273 -14.041 1.00 94.38 92 HIS A CA 1
ATOM 746 C C . HIS A 1 92 ? 8.900 0.265 -13.859 1.00 94.38 92 HIS A C 1
ATOM 748 O O . HIS A 1 92 ? 8.429 0.206 -12.729 1.00 94.38 92 HIS A O 1
ATOM 754 N N . LEU A 1 93 ? 8.129 0.283 -14.951 1.00 93.25 93 LEU A N 1
ATOM 755 C CA . LEU A 1 93 ? 6.662 0.210 -14.893 1.00 93.25 93 LEU A CA 1
ATOM 756 C C . LEU A 1 93 ? 6.182 -1.125 -14.302 1.00 93.25 93 LEU A C 1
ATOM 758 O O . LEU A 1 93 ? 5.401 -1.121 -13.358 1.00 93.25 93 LEU A O 1
ATOM 762 N N . GLU A 1 94 ? 6.732 -2.251 -14.765 1.00 94.06 94 GLU A N 1
ATOM 763 C CA . GLU A 1 94 ? 6.448 -3.580 -14.196 1.00 94.06 94 GLU A CA 1
ATOM 764 C C . GLU A 1 94 ? 6.833 -3.653 -12.708 1.00 94.06 94 GLU A C 1
ATOM 766 O O . GLU A 1 94 ? 6.160 -4.295 -11.898 1.00 94.06 94 GLU A O 1
ATOM 771 N N . GLY A 1 95 ? 7.912 -2.966 -12.330 1.00 95.75 95 GLY A N 1
ATOM 772 C CA . GLY A 1 95 ? 8.317 -2.812 -10.942 1.00 95.75 95 GLY A CA 1
ATOM 773 C C . GLY A 1 95 ? 7.278 -2.057 -10.116 1.00 95.75 95 GLY A C 1
ATOM 774 O O . GLY A 1 95 ? 6.960 -2.498 -9.016 1.00 95.75 95 GLY A O 1
ATOM 775 N N . ILE A 1 96 ? 6.725 -0.955 -10.631 1.00 95.56 96 ILE A N 1
ATOM 776 C CA . ILE A 1 96 ? 5.679 -0.175 -9.949 1.00 95.56 96 ILE A CA 1
ATOM 777 C C . ILE A 1 96 ? 4.448 -1.037 -9.688 1.00 95.56 96 ILE A C 1
ATOM 779 O O . ILE A 1 96 ? 3.999 -1.091 -8.542 1.00 95.56 96 ILE A O 1
ATOM 783 N N . ASP A 1 97 ? 3.968 -1.765 -10.699 1.00 94.69 97 ASP A N 1
ATOM 784 C CA . ASP A 1 97 ? 2.827 -2.675 -10.552 1.00 94.69 97 ASP A CA 1
ATOM 785 C C . ASP A 1 97 ? 3.103 -3.709 -9.454 1.00 94.69 97 ASP A C 1
ATOM 787 O O . ASP A 1 97 ? 2.282 -3.957 -8.568 1.00 94.69 97 ASP A O 1
ATOM 791 N N . ARG A 1 98 ? 4.322 -4.265 -9.432 1.00 96.38 98 ARG A N 1
ATOM 792 C CA . ARG A 1 98 ? 4.734 -5.189 -8.373 1.00 96.38 98 ARG A CA 1
ATOM 793 C C . ARG A 1 98 ? 4.809 -4.518 -6.998 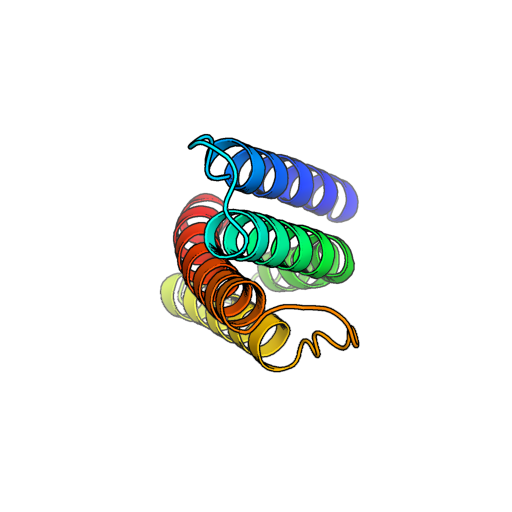1.00 96.38 98 ARG A C 1
ATOM 795 O O . ARG A 1 98 ? 4.501 -5.162 -5.993 1.00 96.38 98 ARG A O 1
ATOM 802 N N . GLY A 1 99 ? 5.221 -3.255 -6.946 1.00 97.12 99 GLY A N 1
ATOM 803 C CA . GLY A 1 99 ? 5.193 -2.419 -5.751 1.00 97.12 99 GLY A CA 1
ATOM 804 C C . GLY A 1 99 ? 3.773 -2.243 -5.214 1.00 97.12 99 GLY A C 1
ATOM 805 O O . GLY A 1 99 ? 3.565 -2.432 -4.019 1.00 97.12 99 GLY A O 1
ATOM 806 N N . PHE A 1 100 ? 2.790 -1.984 -6.082 1.00 97.25 100 PHE A N 1
ATOM 807 C CA . PHE A 1 100 ? 1.375 -1.891 -5.704 1.00 97.25 100 PHE A CA 1
ATOM 808 C C . PHE A 1 100 ? 0.843 -3.202 -5.138 1.00 97.25 100 PHE A C 1
ATOM 810 O O . PHE A 1 100 ? 0.292 -3.204 -4.039 1.00 97.25 100 PHE A O 1
ATOM 817 N N . GLU A 1 101 ? 1.084 -4.327 -5.812 1.00 96.75 101 GLU A N 1
ATOM 818 C CA . GLU A 1 101 ? 0.673 -5.643 -5.306 1.00 96.75 101 GLU A CA 1
ATOM 819 C C . GLU A 1 101 ? 1.268 -5.937 -3.923 1.00 96.75 101 GLU A C 1
ATOM 821 O O . GLU A 1 101 ? 0.586 -6.429 -3.022 1.00 96.75 101 GLU A O 1
ATOM 826 N N . LYS A 1 102 ? 2.534 -5.562 -3.708 1.00 97.38 102 LYS A N 1
ATOM 827 C CA . LYS A 1 102 ? 3.171 -5.686 -2.395 1.00 97.38 102 LYS A CA 1
ATOM 828 C C . LYS A 1 102 ? 2.528 -4.762 -1.357 1.00 97.38 102 LYS A C 1
ATOM 830 O O . LYS A 1 102 ? 2.291 -5.198 -0.232 1.00 97.38 102 LYS A O 1
ATOM 835 N N . SER A 1 103 ? 2.218 -3.518 -1.713 1.00 97.44 103 SER A N 1
ATOM 836 C CA . SER A 1 103 ? 1.539 -2.567 -0.827 1.00 97.44 103 SER A CA 1
ATOM 837 C C . SER A 1 103 ? 0.164 -3.058 -0.384 1.00 97.44 103 SER A C 1
ATOM 839 O O . SER A 1 103 ? -0.155 -2.934 0.796 1.00 97.44 103 SER A O 1
ATOM 841 N N . LYS A 1 104 ? -0.623 -3.668 -1.283 1.00 96.75 104 LYS A N 1
ATOM 842 C CA . LYS A 1 104 ? -1.928 -4.271 -0.955 1.00 96.75 104 LYS A CA 1
ATOM 843 C C . LYS A 1 104 ? -1.783 -5.361 0.114 1.00 96.75 104 LYS A C 1
ATOM 845 O O . LYS A 1 104 ? -2.492 -5.347 1.120 1.00 96.75 104 LYS A O 1
ATOM 850 N N . MET A 1 105 ? -0.791 -6.246 -0.036 1.00 95.94 105 MET A N 1
ATOM 851 C CA . MET A 1 105 ? -0.488 -7.287 0.960 1.00 95.94 105 MET A CA 1
ATOM 852 C C . MET A 1 105 ? -0.066 -6.694 2.312 1.00 95.94 105 MET A C 1
ATOM 854 O O . MET A 1 105 ? -0.568 -7.108 3.356 1.00 95.94 105 MET A O 1
ATOM 858 N N . LEU A 1 106 ? 0.817 -5.691 2.306 1.00 96.12 106 LEU A N 1
ATOM 859 C CA . LEU A 1 106 ? 1.268 -5.024 3.532 1.00 96.12 106 LEU A CA 1
ATOM 860 C C . LEU A 1 106 ? 0.124 -4.290 4.235 1.00 96.12 106 LEU A C 1
ATOM 862 O O . LEU A 1 106 ? 0.028 -4.323 5.461 1.00 96.12 106 LEU A O 1
ATOM 866 N N . PHE A 1 107 ? -0.767 -3.659 3.473 1.00 95.25 107 PHE A N 1
ATOM 867 C CA . PHE A 1 107 ? -1.951 -3.008 4.018 1.00 95.25 107 PHE A CA 1
ATOM 868 C C . PHE A 1 107 ? -2.906 -4.021 4.655 1.00 95.25 107 PHE A C 1
ATOM 870 O O . PHE A 1 107 ? -3.411 -3.792 5.753 1.00 95.25 107 PHE A O 1
ATOM 877 N N . ALA A 1 108 ? -3.095 -5.182 4.022 1.00 92.88 108 ALA A N 1
ATOM 878 C CA . ALA A 1 108 ? -3.895 -6.268 4.571 1.00 92.88 108 ALA A CA 1
ATOM 879 C C . ALA A 1 108 ? -3.357 -6.802 5.911 1.00 92.88 108 ALA A C 1
ATOM 881 O O . ALA A 1 108 ? -4.142 -7.161 6.789 1.00 92.88 108 ALA A O 1
ATOM 882 N N . GLU A 1 109 ? -2.037 -6.854 6.092 1.00 92.12 109 GLU A N 1
ATOM 883 C CA . GLU A 1 109 ? -1.412 -7.205 7.374 1.00 92.12 109 GLU A CA 1
ATOM 884 C C . GLU A 1 109 ? -1.532 -6.079 8.406 1.00 92.12 109 GLU A C 1
ATOM 886 O O . GLU A 1 109 ? -1.844 -6.325 9.574 1.00 92.12 109 GLU A O 1
ATOM 891 N N . PHE A 1 110 ? -1.310 -4.838 7.976 1.00 92.31 110 PHE A N 1
ATOM 892 C CA . PHE A 1 110 ? -1.428 -3.651 8.813 1.00 92.31 110 PHE A CA 1
ATOM 893 C C . PHE A 1 110 ? -2.836 -3.522 9.408 1.00 92.31 110 PHE A C 1
ATOM 895 O O . PHE A 1 110 ? -2.984 -3.382 10.623 1.00 92.31 110 PHE A O 1
ATOM 902 N N . ILE A 1 111 ? -3.873 -3.638 8.576 1.00 88.81 111 ILE A N 1
ATOM 903 C CA . ILE A 1 111 ? -5.243 -3.326 8.981 1.00 88.81 111 ILE A CA 1
ATOM 904 C C . ILE A 1 111 ? -5.815 -4.334 9.987 1.00 88.81 111 ILE A C 1
ATOM 906 O O . ILE A 1 111 ? -6.569 -3.949 10.875 1.00 88.81 111 ILE A O 1
ATOM 910 N N . LYS A 1 112 ? -5.382 -5.602 9.931 1.00 86.56 112 LYS A N 1
ATOM 911 C CA . LYS A 1 112 ? -5.744 -6.642 10.915 1.00 86.56 112 LYS A CA 1
ATOM 912 C C . LYS A 1 112 ? -5.272 -6.319 12.332 1.00 86.56 112 LYS A C 1
ATOM 914 O O . LYS A 1 112 ? -5.874 -6.780 13.296 1.00 86.56 112 LYS A O 1
ATOM 919 N N . ASN A 1 113 ? -4.176 -5.571 12.452 1.00 81.06 113 ASN A N 1
ATOM 920 C CA . ASN A 1 113 ? -3.616 -5.142 13.734 1.00 81.06 113 ASN A CA 1
ATOM 921 C C . ASN A 1 113 ? -4.129 -3.759 14.167 1.00 81.06 113 ASN A C 1
ATOM 923 O O . ASN A 1 113 ? -3.874 -3.339 15.293 1.00 81.06 113 ASN A O 1
ATOM 927 N N . PHE A 1 114 ? -4.815 -3.046 13.269 1.00 75.50 114 PHE A N 1
ATOM 928 C CA . PHE A 1 114 ? -5.298 -1.682 13.474 1.00 75.50 114 PHE A CA 1
ATOM 929 C C . PHE A 1 114 ? -6.808 -1.610 13.782 1.00 75.50 114 PHE A C 1
ATOM 931 O O . PHE A 1 114 ? -7.245 -0.683 14.468 1.00 75.50 114 PHE A O 1
ATOM 938 N N . VAL A 1 115 ? -7.595 -2.571 13.276 1.00 73.19 115 VAL A N 1
ATOM 939 C CA . VAL A 1 115 ? -9.041 -2.762 13.529 1.00 73.19 115 VAL A CA 1
ATOM 940 C C . VAL A 1 115 ? -9.257 -3.795 14.624 1.00 73.19 115 VAL A C 1
ATOM 942 O O . VAL A 1 115 ? -9.984 -3.477 15.584 1.00 73.19 115 VAL A O 1
#

Sequence (115 aa):
MDEQKAKDAIGMFSKLIERNKDRQPYSDYKEGINHGLEIAKDAFEENAEKFVYSNSSNSNEDRDAKIKSLQDRFEMLLDTTVVEKPRYTRGHLEGIDRGFEKSKMLFAEFIKNFV

Foldseek 3Di:
DLVVLLVVLLVVLVVLLVVPQDPDDDDLLSLLLNVLSVVLSVLCNVCSSVLSVLVPPPPPDDPVVSLVVSLVVSLVSSVPDDDDDPDRDPSSNNSNVNNNVVSSVSSSVSSVVSD

Solvent-accessible surface area (backbone atoms only — not comparable to full-atom values): 6462 Å² total; per-residue (Å²): 116,62,68,60,51,21,52,50,49,42,54,50,51,46,54,53,46,66,72,65,47,76,81,70,81,92,43,56,33,56,50,14,23,40,47,21,35,48,53,51,47,53,57,44,53,81,42,29,58,62,57,45,54,68,63,67,57,88,60,94,64,55,69,66,62,53,52,47,55,54,44,56,52,52,47,51,53,57,74,68,56,79,87,87,62,102,77,67,51,71,50,20,52,57,12,23,56,52,11,42,58,50,41,51,53,51,48,55,57,50,44,71,78,72,111

Nearest PDB structures (foldseek):
  3i9y-assembly1_A  TM=3.619E-01  e=4.084E+00  Vibrio parahaemolyticus
  4zbf-assembly7_F  TM=2.709E-01  e=2.099E+00  Homo sapiens
  7wq3-assembly1_R  TM=3.080E-01  e=7.550E+00  Homo sapiens
  3mnl-assembly1_B  TM=2.529E-01  e=9.752E+00  Mycobacterium tuberculosis H37Rv